Protein AF-A0A538J389-F1 (afdb_monomer)

Sequence (102 aa):
MAALEDELAEDPAGTLPELDDLIARMLEESGYELHDPVVRSGDEREVVAEYLAAHEITGALERGADDISPGDVAAAINGLRLIFDFLVAERSDVDANFNQHE

Solvent-accessible surface area (backbone atoms only — not comparable to full-atom values): 5909 Å² total; per-residue (Å²): 107,74,75,56,54,58,44,37,73,77,36,49,77,79,40,42,53,64,51,49,56,52,51,51,51,51,39,47,74,74,68,50,57,86,91,53,56,84,78,46,63,71,70,59,29,52,54,48,53,46,49,52,57,25,46,51,52,40,58,38,53,76,71,64,48,86,84,69,45,74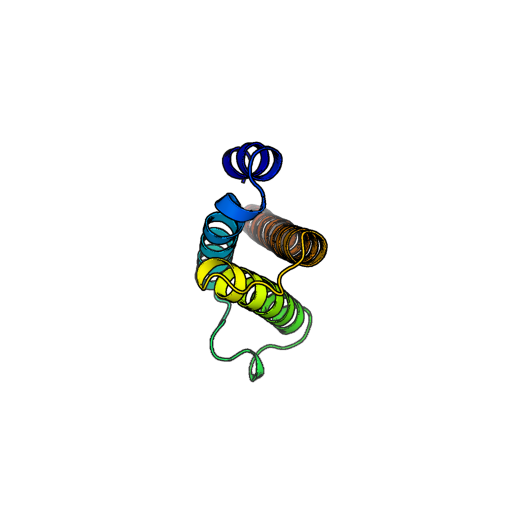,65,54,52,53,50,27,54,51,43,54,50,54,49,49,55,49,53,53,49,53,52,52,53,53,54,60,62,64,71,72,80,123

Structure (mmCIF, N/CA/C/O backbone):
data_AF-A0A538J389-F1
#
_entry.id   AF-A0A538J389-F1
#
loop_
_atom_site.group_PDB
_atom_site.id
_atom_site.type_symbol
_atom_site.label_atom_id
_atom_site.label_alt_id
_atom_site.label_comp_id
_atom_site.label_asym_id
_atom_site.label_entity_id
_atom_site.label_seq_id
_atom_site.pdbx_PDB_ins_code
_atom_site.Cartn_x
_atom_site.Cartn_y
_atom_site.Cartn_z
_atom_site.occupancy
_atom_site.B_iso_or_equiv
_atom_site.auth_seq_id
_atom_site.auth_comp_id
_atom_site.auth_asym_id
_atom_site.auth_atom_id
_atom_site.pdbx_PDB_model_num
ATOM 1 N N . MET A 1 1 ? 4.662 8.014 5.970 1.00 75.56 1 MET A N 1
ATOM 2 C CA . MET A 1 1 ? 4.347 8.248 4.549 1.00 75.56 1 MET A CA 1
ATOM 3 C C . MET A 1 1 ? 5.255 9.283 3.893 1.00 75.56 1 MET A C 1
ATOM 5 O O . MET A 1 1 ? 5.832 8.937 2.883 1.00 75.56 1 MET A O 1
ATOM 9 N N . ALA A 1 2 ? 5.459 10.485 4.454 1.00 77.81 2 ALA A N 1
ATOM 10 C CA . ALA A 1 2 ? 6.241 11.549 3.791 1.00 77.81 2 ALA A CA 1
ATOM 11 C C . ALA A 1 2 ? 7.616 11.118 3.226 1.00 77.81 2 ALA A C 1
ATOM 13 O O . ALA A 1 2 ? 7.955 11.501 2.120 1.00 77.81 2 ALA A O 1
ATOM 14 N N . ALA A 1 3 ? 8.374 10.275 3.939 1.00 82.56 3 ALA A N 1
ATOM 15 C CA . ALA A 1 3 ? 9.658 9.772 3.438 1.00 82.56 3 ALA A CA 1
ATOM 16 C C . ALA A 1 3 ? 9.530 8.837 2.215 1.00 82.56 3 ALA A C 1
ATOM 18 O O . ALA A 1 3 ? 10.381 8.877 1.339 1.00 82.56 3 ALA A O 1
ATOM 19 N N . LEU A 1 4 ? 8.464 8.030 2.142 1.00 87.06 4 LEU A N 1
ATOM 20 C CA . LEU A 1 4 ? 8.192 7.149 0.999 1.00 87.06 4 LEU A CA 1
ATOM 21 C C . LEU A 1 4 ? 7.643 7.930 -0.199 1.00 87.06 4 LEU A C 1
ATOM 23 O O . LEU A 1 4 ? 7.815 7.505 -1.329 1.00 87.06 4 LEU A O 1
ATOM 27 N N . GLU A 1 5 ? 6.974 9.063 0.026 1.00 85.81 5 GLU A N 1
ATOM 28 C CA . GLU A 1 5 ? 6.431 9.891 -1.060 1.00 85.81 5 GLU A CA 1
ATOM 29 C C . GLU A 1 5 ? 7.528 10.494 -1.939 1.00 85.81 5 GLU A C 1
ATOM 31 O O . GLU A 1 5 ? 7.383 10.522 -3.162 1.00 85.81 5 GLU A O 1
ATOM 36 N N . ASP A 1 6 ? 8.615 10.949 -1.315 1.00 88.75 6 ASP A N 1
ATOM 37 C CA . ASP A 1 6 ? 9.789 11.453 -2.027 1.00 88.75 6 ASP A CA 1
ATOM 38 C C . ASP A 1 6 ? 10.452 10.325 -2.836 1.00 88.75 6 ASP A C 1
ATOM 40 O O . ASP A 1 6 ? 10.786 10.507 -4.003 1.00 88.75 6 ASP A O 1
ATOM 44 N N . GLU A 1 7 ? 10.568 9.135 -2.247 1.00 89.69 7 GLU A N 1
ATOM 45 C CA . GLU A 1 7 ? 11.190 7.967 -2.878 1.00 89.69 7 GLU A CA 1
ATOM 46 C C . GLU A 1 7 ? 10.328 7.417 -4.034 1.00 89.69 7 GLU A C 1
ATOM 48 O O . GLU A 1 7 ? 10.844 7.168 -5.118 1.00 89.69 7 GLU A O 1
ATOM 53 N N . LEU A 1 8 ? 8.995 7.401 -3.891 1.00 89.62 8 LEU A N 1
ATOM 54 C CA . LEU A 1 8 ? 8.037 7.087 -4.965 1.00 89.62 8 LEU A CA 1
ATOM 55 C C . LEU A 1 8 ? 8.123 8.054 -6.153 1.00 89.62 8 LEU A C 1
ATOM 57 O O . LEU A 1 8 ? 7.756 7.689 -7.272 1.00 89.62 8 LEU A O 1
ATOM 61 N N . ALA A 1 9 ? 8.543 9.301 -5.927 1.00 89.56 9 ALA A N 1
ATOM 62 C CA . ALA A 1 9 ? 8.735 10.266 -7.004 1.00 89.56 9 ALA A CA 1
ATOM 63 C C . ALA A 1 9 ? 10.017 9.989 -7.807 1.00 89.56 9 ALA A C 1
ATOM 65 O O . ALA A 1 9 ? 10.080 10.335 -8.990 1.00 89.56 9 ALA A O 1
ATOM 66 N N . GLU A 1 10 ? 11.021 9.374 -7.179 1.00 91.25 10 GLU A N 1
ATOM 67 C CA . GLU A 1 10 ? 12.301 9.027 -7.796 1.00 91.25 10 GLU A CA 1
ATOM 68 C C . GLU A 1 10 ? 12.281 7.622 -8.422 1.00 91.25 10 GLU A C 1
ATOM 70 O O . GLU A 1 10 ? 12.700 7.465 -9.572 1.00 91.25 10 GLU A O 1
ATOM 75 N N . ASP A 1 11 ? 11.757 6.625 -7.705 1.00 92.38 11 ASP A N 1
ATOM 76 C CA . ASP A 1 11 ? 11.663 5.226 -8.127 1.00 92.38 11 ASP A CA 1
ATOM 77 C C . ASP A 1 11 ? 10.324 4.579 -7.708 1.00 92.38 11 ASP A C 1
ATOM 79 O O . ASP A 1 11 ? 10.253 3.796 -6.761 1.00 92.38 11 ASP A O 1
ATOM 83 N N . PRO A 1 12 ? 9.222 4.855 -8.430 1.00 90.56 12 PRO A N 1
ATOM 84 C CA . PRO A 1 12 ? 7.902 4.349 -8.061 1.00 90.56 12 PRO A CA 1
ATOM 85 C C . PRO A 1 12 ? 7.805 2.822 -8.072 1.00 90.56 12 PRO A C 1
ATOM 87 O O . PRO A 1 12 ? 7.058 2.250 -7.287 1.00 90.56 12 PRO A O 1
ATOM 90 N N . ALA A 1 13 ? 8.531 2.160 -8.976 1.00 91.19 13 ALA A N 1
ATOM 91 C CA . ALA A 1 13 ? 8.532 0.707 -9.070 1.00 91.19 13 ALA A CA 1
ATOM 92 C C . ALA A 1 13 ? 9.381 0.085 -7.953 1.00 91.19 13 ALA A C 1
ATOM 94 O O . ALA A 1 13 ? 8.973 -0.913 -7.366 1.00 91.19 13 ALA A O 1
ATOM 95 N N . GLY A 1 14 ? 10.532 0.687 -7.646 1.00 91.62 14 GLY A N 1
ATOM 96 C CA . GLY A 1 14 ? 11.401 0.237 -6.565 1.00 91.62 14 GLY A CA 1
ATOM 97 C C . GLY A 1 14 ? 10.816 0.448 -5.174 1.00 91.62 14 GLY A C 1
ATOM 98 O O . GLY A 1 14 ? 11.090 -0.380 -4.324 1.00 91.62 14 GLY A O 1
ATOM 99 N N . THR A 1 15 ? 10.005 1.493 -4.962 1.00 94.94 15 THR A N 1
ATOM 100 C CA . THR A 1 15 ? 9.411 1.843 -3.652 1.00 94.94 15 THR A CA 1
ATOM 101 C C . THR A 1 15 ? 8.011 1.255 -3.418 1.00 94.94 15 THR A C 1
ATOM 103 O O . THR A 1 15 ? 7.477 1.307 -2.307 1.00 94.94 15 THR A O 1
ATOM 106 N N . LEU A 1 16 ? 7.352 0.732 -4.459 1.00 93.44 16 LEU A N 1
ATOM 107 C CA . LEU A 1 16 ? 6.010 0.150 -4.329 1.00 93.44 16 LEU A CA 1
ATOM 108 C C . LEU A 1 16 ? 5.945 -0.997 -3.291 1.00 93.44 16 LEU A C 1
ATOM 110 O O . LEU A 1 16 ? 4.997 -0.989 -2.503 1.00 93.44 16 LEU A O 1
ATOM 114 N N . PRO A 1 17 ? 6.911 -1.936 -3.221 1.00 94.19 17 PRO A N 1
ATOM 115 C CA . PRO A 1 17 ? 6.917 -2.987 -2.200 1.00 94.19 17 PRO A CA 1
ATOM 116 C C . PRO A 1 17 ? 6.952 -2.454 -0.765 1.00 94.19 17 PRO A C 1
ATOM 118 O O . PRO A 1 17 ? 6.197 -2.908 0.090 1.00 94.19 17 PRO A O 1
ATOM 121 N N . GLU A 1 18 ? 7.760 -1.432 -0.496 1.00 94.56 18 GLU A N 1
ATOM 122 C CA . GLU A 1 18 ? 7.859 -0.810 0.824 1.00 94.56 18 GLU A CA 1
ATOM 123 C C . GLU A 1 18 ? 6.564 -0.092 1.215 1.00 94.56 18 GLU A C 1
ATOM 125 O O . GLU A 1 18 ? 6.191 -0.063 2.395 1.00 94.56 18 GLU A O 1
ATOM 130 N N . LEU A 1 19 ? 5.869 0.496 0.236 1.00 94.75 19 LEU A N 1
ATOM 131 C CA . LEU A 1 19 ? 4.545 1.067 0.454 1.00 94.75 19 LEU A CA 1
ATOM 132 C C . LEU A 1 19 ? 3.521 -0.032 0.768 1.00 94.75 19 LEU A C 1
ATOM 134 O O . LEU A 1 19 ? 2.762 0.126 1.722 1.00 94.75 19 LEU A O 1
ATOM 138 N N . ASP A 1 20 ? 3.513 -1.130 0.011 1.00 95.50 20 ASP A N 1
ATOM 139 C CA . ASP A 1 20 ? 2.610 -2.266 0.229 1.00 95.50 20 ASP A CA 1
ATOM 140 C C . ASP A 1 20 ? 2.756 -2.844 1.644 1.00 95.50 20 ASP A C 1
ATOM 142 O O . ASP A 1 20 ? 1.769 -2.939 2.377 1.00 95.50 20 ASP A O 1
ATOM 146 N N . ASP A 1 21 ? 3.994 -3.100 2.076 1.00 94.31 21 ASP A N 1
ATOM 147 C CA . ASP A 1 21 ? 4.320 -3.610 3.412 1.00 94.31 21 ASP A CA 1
ATOM 148 C C . ASP A 1 21 ? 3.856 -2.672 4.535 1.00 94.31 21 ASP A C 1
ATOM 150 O O . ASP A 1 21 ? 3.383 -3.111 5.593 1.00 94.31 21 ASP A O 1
ATOM 154 N N . LEU A 1 22 ? 4.004 -1.357 4.337 1.00 94.62 22 LEU A N 1
ATOM 155 C CA . LEU A 1 22 ? 3.536 -0.368 5.303 1.00 94.62 22 LEU A CA 1
ATOM 156 C C . LEU A 1 22 ? 2.014 -0.437 5.455 1.00 94.62 22 LEU A C 1
ATOM 158 O O . LEU A 1 22 ? 1.517 -0.461 6.584 1.00 94.62 22 LEU A O 1
ATOM 162 N N . ILE A 1 23 ? 1.284 -0.458 4.339 1.00 95.00 23 ILE A N 1
ATOM 163 C CA . ILE A 1 23 ? -0.180 -0.499 4.355 1.00 95.00 23 ILE A CA 1
ATOM 164 C C . ILE A 1 23 ? -0.681 -1.823 4.925 1.00 95.00 23 ILE A C 1
ATOM 166 O O . ILE A 1 23 ? -1.588 -1.801 5.755 1.00 95.00 23 ILE A O 1
ATOM 170 N N . ALA A 1 24 ? -0.051 -2.946 4.575 1.00 94.31 24 ALA A N 1
ATOM 171 C CA . ALA A 1 24 ? -0.362 -4.259 5.130 1.00 94.31 24 ALA A CA 1
ATOM 172 C C . ALA A 1 24 ? -0.317 -4.238 6.663 1.00 94.31 24 ALA A C 1
ATOM 174 O O . ALA A 1 24 ? -1.300 -4.565 7.328 1.00 94.31 24 ALA A O 1
ATOM 175 N N . ARG A 1 25 ? 0.793 -3.742 7.229 1.00 93.50 25 ARG A N 1
ATOM 176 C CA . ARG A 1 25 ? 0.955 -3.623 8.682 1.00 93.50 25 ARG A CA 1
ATOM 177 C C . ARG A 1 25 ? -0.099 -2.711 9.301 1.00 93.50 25 ARG A C 1
ATOM 179 O O . ARG A 1 25 ? -0.640 -3.037 10.351 1.00 93.50 25 ARG A O 1
ATOM 186 N N . MET A 1 26 ? -0.385 -1.566 8.683 1.00 93.62 26 MET A N 1
ATOM 187 C CA . MET A 1 26 ? -1.385 -0.637 9.213 1.00 93.62 26 MET A CA 1
ATOM 188 C C . MET A 1 26 ? -2.792 -1.243 9.204 1.00 93.62 26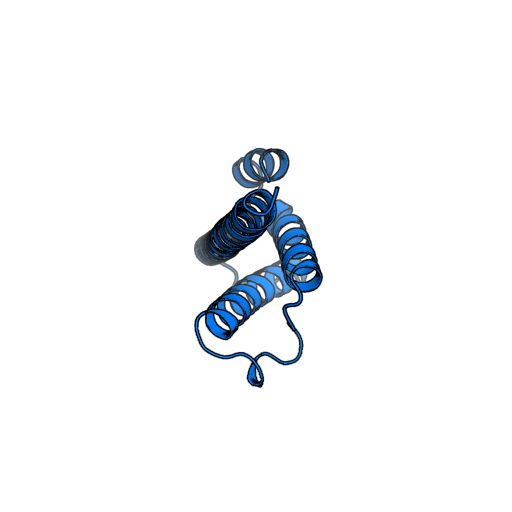 MET A C 1
ATOM 190 O O . MET A 1 26 ? -3.526 -1.072 10.173 1.00 93.62 26 MET A O 1
ATOM 194 N N . L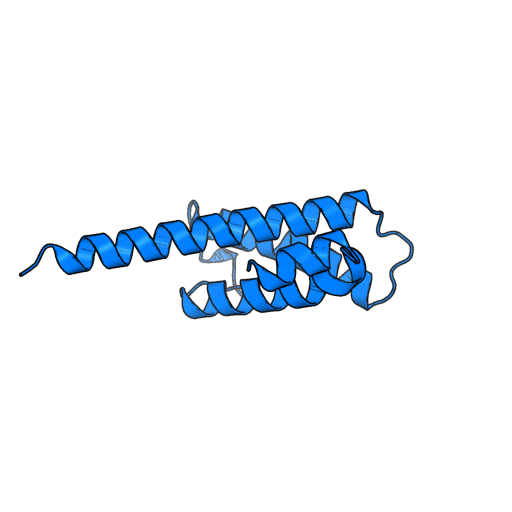EU A 1 27 ? -3.158 -1.973 8.149 1.00 91.88 27 LEU A N 1
ATOM 195 C CA . LEU A 1 27 ? -4.428 -2.691 8.067 1.00 91.88 27 LEU A CA 1
ATOM 196 C C . LEU A 1 27 ? -4.531 -3.749 9.172 1.00 91.88 27 LEU A C 1
ATOM 198 O O . LEU A 1 27 ? -5.525 -3.784 9.897 1.00 91.88 27 LEU A O 1
ATOM 202 N N . GLU A 1 28 ? -3.493 -4.566 9.357 1.00 91.19 28 GLU A N 1
ATOM 203 C CA . GLU A 1 28 ? -3.443 -5.568 10.429 1.00 91.19 28 GLU A CA 1
ATOM 204 C C . GLU A 1 28 ? -3.528 -4.934 11.828 1.00 91.19 28 GLU A C 1
ATOM 206 O O . GLU A 1 28 ? -4.275 -5.413 12.683 1.00 91.19 28 GLU A O 1
ATOM 211 N N . GLU A 1 29 ? -2.809 -3.831 12.067 1.00 90.81 29 GLU A N 1
ATOM 212 C CA . GLU A 1 29 ? -2.849 -3.078 13.329 1.00 90.81 29 GLU A CA 1
ATOM 213 C C . GLU A 1 29 ? -4.230 -2.469 13.608 1.00 90.81 29 GLU A C 1
ATOM 215 O O . GLU A 1 29 ? -4.661 -2.430 14.763 1.00 90.81 29 GLU A O 1
ATOM 220 N N . SER A 1 30 ? -4.939 -2.036 12.564 1.00 87.06 30 SER A N 1
ATOM 221 C CA . SER A 1 30 ? -6.331 -1.578 12.641 1.00 87.06 30 SER A CA 1
ATOM 222 C C . SER A 1 30 ? -7.339 -2.734 12.735 1.00 87.06 30 SER A C 1
ATOM 224 O O . SER A 1 30 ? -8.538 -2.507 12.873 1.00 87.06 30 SER A O 1
ATOM 226 N N . GLY A 1 31 ? -6.871 -3.985 12.708 1.00 87.69 31 GLY A N 1
ATOM 227 C CA . GLY A 1 31 ? -7.693 -5.174 12.894 1.00 87.69 31 GLY A CA 1
ATOM 228 C C . GLY A 1 31 ? -8.386 -5.670 11.628 1.00 87.69 31 GLY A C 1
ATOM 229 O O . GLY A 1 31 ? -9.373 -6.393 11.751 1.00 87.69 31 GLY A O 1
ATOM 230 N N . TYR A 1 32 ? -7.908 -5.305 10.436 1.00 88.19 32 TYR A N 1
ATOM 231 C CA . TYR A 1 32 ? -8.377 -5.841 9.156 1.00 88.19 32 TYR A CA 1
ATOM 232 C C . TYR A 1 32 ? -7.821 -7.255 8.929 1.00 88.19 32 TYR A C 1
ATOM 234 O O . TYR A 1 32 ? -6.660 -7.539 9.211 1.00 88.19 32 TYR A O 1
ATOM 242 N N . GLU A 1 33 ? -8.649 -8.154 8.389 1.00 84.00 33 GLU A N 1
ATOM 243 C CA . GLU A 1 33 ? -8.233 -9.522 8.049 1.00 84.00 33 GLU A CA 1
ATOM 244 C C . GLU A 1 33 ? -7.961 -9.640 6.546 1.00 84.00 33 GLU A C 1
ATOM 246 O O . GLU A 1 33 ? -8.879 -9.828 5.749 1.00 84.00 33 GLU A O 1
ATOM 251 N N . LEU A 1 34 ? -6.687 -9.553 6.159 1.00 84.00 34 LEU A N 1
ATOM 252 C CA . LEU A 1 34 ? -6.255 -9.600 4.752 1.00 84.00 34 LEU A CA 1
ATOM 253 C C . LEU A 1 34 ? -6.378 -11.004 4.131 1.00 84.00 34 LEU A C 1
ATOM 255 O O . LEU A 1 34 ? -6.490 -11.151 2.917 1.00 84.00 34 LEU A O 1
ATOM 259 N N . HIS A 1 35 ? -6.392 -12.045 4.968 1.00 78.56 35 HIS A N 1
ATOM 260 C CA . HIS A 1 35 ? -6.458 -13.444 4.539 1.00 78.56 35 HIS A CA 1
ATOM 261 C C . HIS A 1 35 ? -7.883 -14.008 4.424 1.00 78.56 35 HIS A C 1
ATOM 263 O O . HIS A 1 35 ? -8.053 -15.071 3.825 1.00 78.56 35 HIS A O 1
ATOM 269 N N . ASP A 1 36 ? -8.897 -13.320 4.963 1.00 72.75 36 ASP A N 1
ATOM 270 C CA . ASP A 1 36 ? -10.307 -13.712 4.832 1.00 72.75 36 ASP A CA 1
ATOM 271 C C . ASP A 1 36 ? -11.217 -12.499 4.533 1.00 72.75 36 ASP A C 1
ATOM 273 O O . ASP A 1 36 ? -12.021 -12.060 5.364 1.00 72.75 36 ASP A O 1
ATOM 277 N N . PRO A 1 37 ? -11.128 -11.936 3.313 1.00 64.38 37 PRO A N 1
ATOM 278 C CA . PRO A 1 37 ? -11.916 -10.768 2.9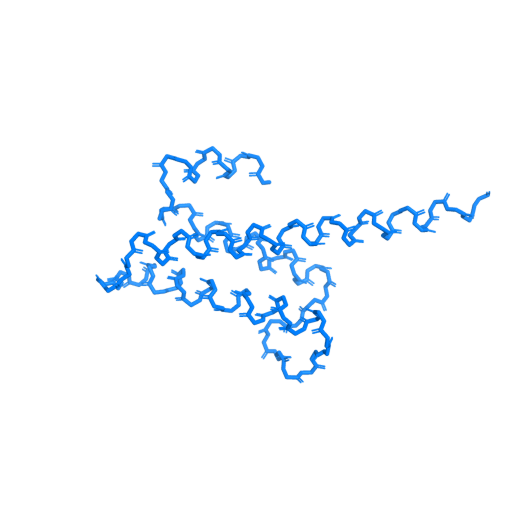12 1.00 64.38 37 PRO A CA 1
ATOM 279 C C . PRO A 1 37 ? -13.430 -11.035 2.863 1.00 64.38 37 PRO A C 1
ATOM 281 O O . PRO A 1 37 ? -14.229 -10.096 2.805 1.00 64.38 37 PRO A O 1
ATOM 284 N N . VAL A 1 38 ? -13.857 -12.305 2.875 1.00 66.06 38 VAL A N 1
ATOM 285 C CA . VAL A 1 38 ? -15.266 -12.702 2.718 1.00 66.06 38 VAL A CA 1
ATOM 286 C C . VAL A 1 38 ? -16.087 -12.372 3.971 1.00 66.06 38 VAL A C 1
ATOM 288 O O . VAL A 1 38 ? -17.306 -12.211 3.891 1.00 66.06 38 VAL A O 1
ATOM 291 N N . VAL A 1 39 ? -15.423 -12.227 5.120 1.00 65.19 39 VAL A N 1
ATOM 292 C CA . VAL A 1 39 ? -16.055 -11.952 6.418 1.00 65.19 39 VAL A CA 1
ATOM 293 C C . VAL A 1 39 ? -16.404 -10.465 6.593 1.00 65.19 39 VAL A C 1
ATOM 295 O O . VAL A 1 39 ? -17.339 -10.134 7.326 1.00 65.19 39 VAL A O 1
ATOM 298 N N . ARG A 1 40 ? -15.721 -9.555 5.884 1.00 70.75 40 ARG A N 1
ATOM 299 C CA . ARG A 1 40 ? -15.908 -8.096 6.014 1.00 70.75 40 ARG A CA 1
ATOM 300 C C . ARG A 1 40 ? -17.139 -7.597 5.269 1.00 70.75 40 ARG A C 1
ATOM 302 O O . ARG A 1 40 ? -17.571 -8.206 4.286 1.00 70.75 40 ARG A O 1
ATOM 309 N N . SER A 1 41 ? -17.726 -6.491 5.726 1.00 72.50 41 SER A N 1
ATOM 310 C CA . SER A 1 41 ? -18.936 -5.893 5.141 1.00 72.50 41 SER A CA 1
ATOM 311 C C . SER A 1 41 ? -18.802 -4.379 5.000 1.00 72.50 41 SER A C 1
ATOM 313 O O . SER A 1 41 ? -18.183 -3.736 5.835 1.00 72.50 41 SER A O 1
ATOM 315 N N . GLY A 1 42 ? -19.428 -3.807 3.967 1.00 80.94 42 GLY A N 1
ATOM 316 C CA . GLY A 1 42 ? -19.358 -2.365 3.702 1.00 80.94 42 GLY A CA 1
ATOM 317 C C . GLY A 1 42 ? -17.958 -1.926 3.271 1.00 80.94 42 GLY A C 1
ATOM 318 O O . GLY A 1 42 ? -17.280 -2.675 2.564 1.00 80.94 42 GLY A O 1
ATOM 319 N N . ASP A 1 43 ? -17.549 -0.748 3.740 1.00 80.31 43 ASP A N 1
ATOM 320 C CA . ASP A 1 43 ? -16.249 -0.111 3.470 1.00 80.31 43 ASP A CA 1
ATOM 321 C C . ASP A 1 43 ? -15.077 -1.027 3.881 1.00 80.31 43 ASP A C 1
ATOM 323 O O . ASP A 1 43 ? -14.080 -1.127 3.169 1.00 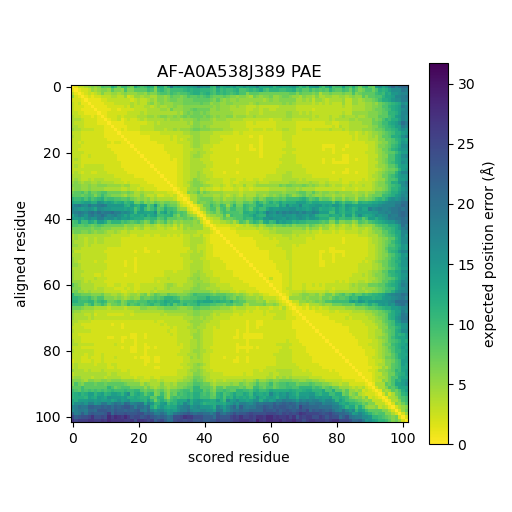80.31 43 ASP A O 1
ATOM 327 N N . GLU A 1 44 ? -15.306 -1.830 4.933 1.00 83.31 44 GLU A N 1
ATOM 328 C CA . GLU A 1 44 ? -14.532 -2.996 5.389 1.00 83.31 44 GLU A CA 1
ATOM 329 C C . GLU A 1 44 ? -13.872 -3.780 4.246 1.00 83.31 44 GLU A C 1
ATOM 331 O O . GLU A 1 44 ? -12.670 -4.037 4.157 1.00 83.31 44 GLU A O 1
ATOM 336 N N . ARG A 1 45 ? -14.760 -4.215 3.352 1.00 87.06 45 ARG A N 1
ATOM 337 C CA . ARG A 1 45 ? -14.461 -5.128 2.255 1.00 87.06 45 ARG A CA 1
ATOM 338 C C . ARG A 1 45 ? -13.822 -4.405 1.080 1.00 87.06 45 ARG A C 1
ATOM 340 O O . ARG A 1 45 ? -12.997 -4.998 0.394 1.00 87.06 45 ARG A O 1
ATOM 347 N N . GLU A 1 46 ? -14.241 -3.170 0.827 1.00 88.19 46 GLU A N 1
ATOM 348 C CA . GLU A 1 46 ? -13.729 -2.365 -0.281 1.00 88.19 46 GLU A CA 1
ATOM 349 C C . GLU A 1 46 ? -12.251 -2.041 -0.066 1.00 88.19 46 GLU A C 1
ATOM 351 O O . GLU A 1 46 ? -11.446 -2.270 -0.964 1.00 88.19 46 GLU A O 1
ATOM 356 N N . VAL A 1 47 ? -11.876 -1.665 1.161 1.00 91.12 47 VAL A N 1
ATOM 357 C CA . VAL A 1 47 ? -10.479 -1.419 1.543 1.00 91.12 47 VAL A CA 1
ATOM 358 C C . VAL A 1 47 ? -9.608 -2.662 1.342 1.00 91.12 47 VAL A C 1
ATOM 360 O O . VAL A 1 47 ? -8.536 -2.573 0.747 1.00 91.12 47 VAL A O 1
ATOM 363 N N . VAL A 1 48 ? -10.063 -3.841 1.787 1.00 91.38 48 VAL A N 1
ATOM 364 C CA . VAL A 1 48 ? -9.290 -5.085 1.610 1.00 91.38 48 VAL A CA 1
ATOM 365 C C . VAL A 1 48 ? -9.203 -5.487 0.137 1.00 91.38 48 VAL A C 1
ATOM 367 O O . VAL A 1 48 ? -8.155 -5.947 -0.306 1.00 91.38 48 VAL A O 1
ATOM 370 N N . ALA A 1 49 ? -10.274 -5.316 -0.641 1.00 90.94 49 ALA A N 1
ATOM 371 C CA . ALA A 1 49 ? -10.256 -5.621 -2.070 1.00 90.94 49 ALA A CA 1
ATOM 372 C C . ALA A 1 49 ? -9.274 -4.719 -2.833 1.00 90.94 49 ALA A C 1
ATOM 374 O O . ALA A 1 49 ? -8.514 -5.219 -3.663 1.00 90.94 49 ALA A O 1
ATOM 375 N N . GLU A 1 50 ? -9.260 -3.424 -2.516 1.00 93.06 50 GLU A N 1
ATOM 376 C CA . GLU A 1 50 ? -8.323 -2.459 -3.094 1.00 93.06 50 GLU A CA 1
ATOM 377 C C . GLU A 1 50 ? -6.875 -2.795 -2.712 1.00 93.06 50 GLU A C 1
ATOM 379 O O . GLU A 1 50 ? -6.000 -2.836 -3.577 1.00 93.06 50 GLU A O 1
ATOM 384 N N . TYR A 1 51 ? -6.629 -3.132 -1.438 1.00 94.81 51 TYR A N 1
ATOM 385 C CA . TYR A 1 51 ? -5.310 -3.571 -0.978 1.00 94.81 51 TYR A CA 1
ATOM 386 C C . TYR A 1 51 ? -4.829 -4.802 -1.752 1.00 94.81 51 TYR A C 1
ATOM 388 O O . TYR A 1 51 ? -3.716 -4.810 -2.267 1.00 94.81 51 TYR A O 1
ATOM 396 N N . LEU A 1 52 ? -5.670 -5.833 -1.881 1.00 93.50 52 LEU A N 1
ATOM 397 C CA . LEU A 1 52 ? -5.301 -7.070 -2.571 1.00 93.50 52 LEU A CA 1
ATOM 398 C C . LEU A 1 52 ? -4.990 -6.842 -4.057 1.00 93.50 52 LEU A C 1
ATOM 400 O O . LEU A 1 52 ? -4.092 -7.492 -4.590 1.00 93.50 52 LEU A O 1
ATOM 404 N N . ALA A 1 53 ? -5.698 -5.921 -4.716 1.00 93.44 53 ALA A N 1
ATOM 405 C CA . ALA A 1 53 ? -5.417 -5.556 -6.102 1.00 93.44 53 ALA A CA 1
ATOM 406 C C . ALA A 1 53 ? -4.040 -4.885 -6.246 1.00 93.44 53 ALA A C 1
ATOM 408 O O . ALA A 1 53 ? -3.271 -5.239 -7.141 1.00 93.44 53 ALA A O 1
ATOM 409 N N . ALA A 1 54 ? -3.699 -3.956 -5.346 1.00 94.75 54 ALA A N 1
ATOM 410 C CA . ALA A 1 54 ? -2.373 -3.344 -5.318 1.00 94.75 54 ALA A CA 1
ATOM 411 C C . ALA A 1 54 ? -1.277 -4.372 -4.979 1.00 94.75 54 ALA A C 1
ATOM 413 O O . ALA A 1 54 ? -0.268 -4.439 -5.680 1.00 94.75 54 ALA A O 1
ATOM 414 N N . HIS A 1 55 ? -1.517 -5.231 -3.986 1.00 94.50 55 HIS A N 1
ATOM 415 C CA . HIS A 1 55 ? -0.599 -6.288 -3.562 1.00 94.50 55 HIS A CA 1
ATOM 416 C C . HIS A 1 55 ? -0.296 -7.289 -4.686 1.00 94.50 55 HIS A C 1
ATOM 418 O O . HIS A 1 55 ? 0.840 -7.740 -4.843 1.00 94.50 55 HIS A O 1
ATOM 424 N N . GLU A 1 56 ? -1.284 -7.619 -5.523 1.00 94.31 56 GLU A N 1
ATOM 425 C CA . GLU A 1 56 ? -1.072 -8.478 -6.691 1.00 94.31 56 GLU A CA 1
ATOM 426 C C . GLU A 1 56 ? -0.085 -7.853 -7.690 1.00 94.31 56 GLU A C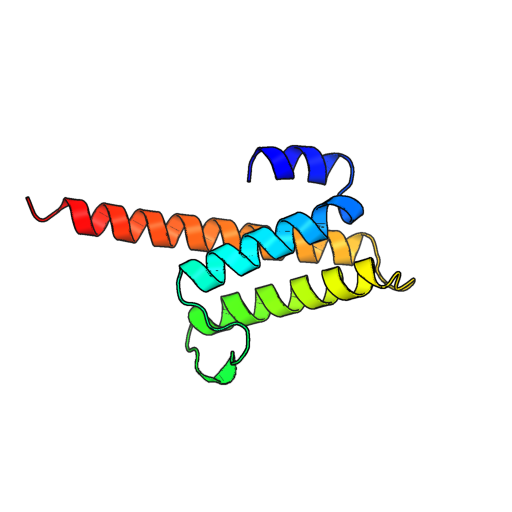 1
ATOM 428 O O . GLU A 1 56 ? 0.810 -8.547 -8.186 1.00 94.31 56 GLU A O 1
ATOM 433 N N . ILE A 1 57 ? -0.214 -6.548 -7.951 1.00 94.81 57 ILE A N 1
ATOM 434 C CA . ILE A 1 57 ? 0.682 -5.798 -8.843 1.00 94.81 57 ILE A CA 1
ATOM 435 C C . ILE A 1 57 ? 2.090 -5.744 -8.247 1.00 94.81 57 ILE A C 1
ATOM 437 O O . ILE A 1 57 ? 3.055 -6.060 -8.945 1.00 94.81 57 ILE A O 1
ATOM 441 N N . THR A 1 58 ? 2.207 -5.419 -6.959 1.00 94.00 58 THR A N 1
ATOM 442 C CA . THR A 1 58 ? 3.476 -5.411 -6.220 1.00 94.00 58 THR A CA 1
ATOM 443 C C . THR A 1 58 ? 4.172 -6.769 -6.308 1.00 94.00 58 THR A C 1
ATOM 445 O O . THR A 1 58 ? 5.303 -6.867 -6.783 1.00 94.00 58 THR A O 1
ATOM 448 N N . GLY A 1 59 ? 3.470 -7.853 -5.971 1.00 93.44 59 GLY A N 1
ATOM 449 C CA . GLY A 1 59 ? 4.039 -9.197 -6.018 1.00 93.44 59 GLY A CA 1
ATOM 450 C C . GLY A 1 59 ? 4.357 -9.673 -7.440 1.00 93.44 59 GLY A C 1
ATOM 451 O O . GLY A 1 59 ? 5.224 -10.529 -7.632 1.00 93.44 59 GLY A O 1
ATOM 452 N N . ALA A 1 60 ? 3.662 -9.181 -8.469 1.00 93.38 60 ALA A N 1
ATOM 453 C CA . ALA A 1 60 ? 4.026 -9.434 -9.864 1.00 93.38 60 ALA A CA 1
ATOM 454 C C . ALA A 1 60 ? 5.303 -8.677 -10.266 1.00 93.38 60 ALA A C 1
ATOM 456 O O . ALA A 1 60 ? 6.178 -9.263 -10.910 1.00 93.38 60 ALA A O 1
ATOM 457 N N . LEU A 1 61 ? 5.436 -7.422 -9.835 1.00 91.69 61 LEU A N 1
ATOM 458 C CA . LEU A 1 61 ? 6.609 -6.583 -10.063 1.00 91.69 61 LEU A CA 1
ATOM 459 C C . LEU A 1 61 ? 7.867 -7.182 -9.414 1.00 91.69 61 LEU A C 1
ATOM 461 O O . LEU A 1 61 ? 8.883 -7.339 -10.087 1.00 91.69 61 LEU A O 1
ATOM 465 N N . GLU A 1 62 ? 7.784 -7.619 -8.155 1.00 91.31 62 GLU A N 1
ATOM 466 C CA . GLU A 1 62 ? 8.899 -8.258 -7.438 1.00 91.31 62 GLU A CA 1
ATOM 467 C C . GLU A 1 62 ? 9.352 -9.578 -8.079 1.00 91.31 62 GLU A C 1
ATOM 469 O O . GLU A 1 62 ? 10.536 -9.921 -8.080 1.00 91.31 62 GLU A O 1
ATOM 474 N N . ARG A 1 63 ? 8.414 -10.328 -8.670 1.00 91.88 63 ARG A N 1
ATOM 475 C CA . ARG A 1 63 ? 8.718 -11.549 -9.435 1.00 91.88 63 ARG A CA 1
ATOM 476 C C . ARG A 1 63 ? 9.330 -11.261 -10.809 1.00 91.88 63 ARG A C 1
ATOM 478 O O . ARG A 1 63 ? 9.694 -12.211 -11.503 1.00 91.88 63 ARG A O 1
ATOM 485 N N . GLY A 1 64 ? 9.451 -9.991 -11.194 1.00 87.38 64 GLY A N 1
ATOM 486 C CA . GLY A 1 64 ? 9.981 -9.566 -12.484 1.00 87.38 64 GLY A CA 1
ATOM 487 C C . GLY A 1 64 ? 9.033 -9.873 -13.641 1.00 87.38 64 GLY A C 1
ATOM 488 O O . GLY A 1 64 ? 9.490 -10.288 -14.702 1.00 87.38 64 GLY A O 1
ATOM 489 N N . ALA A 1 65 ? 7.718 -9.745 -13.437 1.00 87.50 65 ALA A N 1
ATOM 490 C CA . ALA A 1 65 ? 6.756 -9.902 -14.521 1.00 87.50 65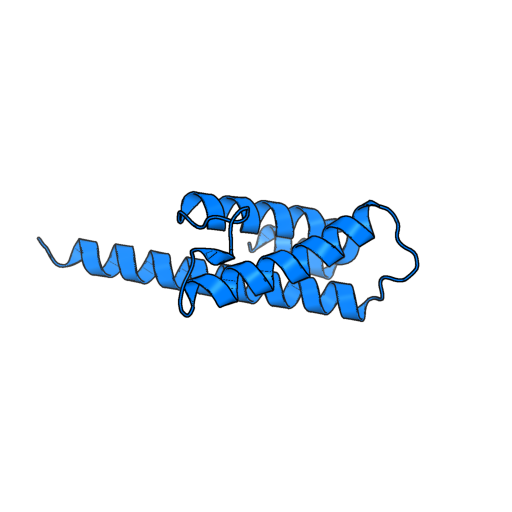 ALA A CA 1
ATOM 491 C C . ALA A 1 65 ? 6.934 -8.788 -15.570 1.00 87.50 65 ALA A C 1
ATOM 493 O O . ALA A 1 65 ? 6.770 -7.609 -15.267 1.00 87.50 65 ALA A O 1
ATOM 494 N N . ASP A 1 66 ? 7.218 -9.175 -16.816 1.00 82.38 66 ASP A N 1
ATOM 495 C CA . ASP A 1 66 ? 7.443 -8.242 -17.934 1.00 82.38 66 ASP A CA 1
ATOM 496 C C . ASP A 1 66 ? 6.163 -7.514 -18.400 1.00 82.38 66 ASP A C 1
ATOM 498 O O . ASP A 1 66 ? 6.242 -6.527 -19.132 1.00 82.38 66 ASP A O 1
ATOM 502 N N . ASP A 1 67 ? 4.983 -7.989 -17.987 1.00 87.88 67 ASP A N 1
ATOM 503 C CA . ASP A 1 67 ? 3.683 -7.450 -18.409 1.00 87.88 67 ASP A CA 1
ATOM 504 C C . ASP A 1 67 ? 3.186 -6.281 -17.534 1.00 87.88 67 ASP A C 1
ATOM 506 O O . ASP A 1 67 ? 2.149 -5.692 -17.840 1.00 87.88 67 ASP A O 1
ATOM 510 N N . ILE A 1 68 ? 3.903 -5.921 -16.462 1.00 92.06 68 ILE A N 1
ATOM 511 C CA . ILE A 1 68 ? 3.517 -4.806 -15.586 1.00 92.06 68 ILE A CA 1
ATOM 512 C C . ILE A 1 68 ? 3.881 -3.482 -16.249 1.00 92.06 68 ILE A C 1
ATOM 514 O O . ILE A 1 68 ? 5.052 -3.154 -16.457 1.00 92.06 68 ILE A O 1
ATOM 518 N N . SER A 1 69 ? 2.863 -2.693 -16.582 1.00 92.88 69 SER A N 1
ATOM 519 C CA . SER A 1 69 ? 3.065 -1.379 -17.172 1.00 92.88 69 SER A CA 1
ATOM 520 C C . SER A 1 69 ? 3.285 -0.309 -16.093 1.00 92.88 69 SER A C 1
ATOM 522 O O . SER A 1 69 ? 2.815 -0.443 -14.961 1.00 92.88 69 SER A O 1
ATOM 524 N N . PRO A 1 70 ? 3.909 0.834 -16.437 1.00 91.00 70 PRO A N 1
ATOM 525 C CA . PRO A 1 70 ? 3.984 1.979 -15.527 1.00 91.00 70 PRO A CA 1
ATOM 526 C C . PRO A 1 70 ? 2.608 2.487 -15.063 1.00 91.00 70 PRO A C 1
ATOM 528 O O . PRO A 1 70 ? 2.502 3.098 -14.003 1.00 91.00 70 PRO A O 1
ATOM 531 N N . GLY A 1 71 ? 1.553 2.249 -15.854 1.00 94.50 71 GLY A N 1
ATOM 532 C CA . GLY A 1 71 ? 0.180 2.583 -15.480 1.00 94.50 71 GLY A CA 1
ATOM 533 C C . GLY A 1 71 ? -0.357 1.694 -14.359 1.00 94.50 71 GLY A C 1
ATOM 534 O O . GLY A 1 71 ? -1.045 2.200 -13.479 1.00 94.50 71 GLY A O 1
ATOM 535 N N . ASP A 1 72 ? 0.011 0.412 -14.352 1.00 94.75 72 ASP A N 1
ATOM 536 C CA . ASP A 1 72 ? -0.372 -0.533 -13.298 1.00 94.75 72 ASP A CA 1
ATOM 537 C C . ASP A 1 72 ? 0.333 -0.186 -11.984 1.00 94.75 72 ASP A C 1
ATOM 539 O O . ASP A 1 72 ? -0.308 -0.106 -10.939 1.00 94.75 72 ASP A O 1
ATOM 543 N N . VAL A 1 73 ? 1.629 0.144 -12.049 1.00 94.31 73 VAL A N 1
ATOM 544 C CA . VAL A 1 73 ? 2.389 0.650 -10.892 1.00 94.31 73 VAL A CA 1
ATOM 545 C C . VAL A 1 73 ? 1.732 1.914 -10.335 1.00 94.31 73 VAL A C 1
ATOM 547 O O . VAL A 1 73 ? 1.472 2.009 -9.139 1.00 94.31 73 VAL A O 1
ATOM 550 N N . ALA A 1 74 ? 1.396 2.878 -11.198 1.00 94.12 74 ALA A N 1
ATOM 551 C CA . ALA A 1 74 ? 0.715 4.092 -10.765 1.00 94.12 74 ALA A CA 1
ATOM 552 C C . ALA A 1 74 ? -0.658 3.797 -10.137 1.00 94.12 74 ALA A C 1
ATOM 554 O O . ALA A 1 74 ? -1.020 4.437 -9.151 1.00 94.12 74 ALA A O 1
ATOM 555 N N . ALA A 1 75 ? -1.425 2.848 -10.679 1.00 94.69 75 ALA A N 1
ATOM 556 C CA . ALA A 1 75 ? -2.705 2.442 -10.106 1.00 94.69 75 ALA A CA 1
ATOM 557 C C . ALA A 1 75 ? -2.527 1.848 -8.699 1.00 94.69 75 ALA A C 1
ATOM 559 O O . ALA A 1 75 ? -3.195 2.308 -7.775 1.00 94.69 75 ALA A O 1
ATOM 560 N N . ALA A 1 76 ? -1.571 0.931 -8.516 1.00 95.56 76 ALA A N 1
ATOM 561 C CA . ALA A 1 76 ? -1.261 0.332 -7.218 1.00 95.56 76 ALA A CA 1
ATOM 562 C C . ALA A 1 76 ? -0.866 1.389 -6.173 1.00 95.56 76 ALA A C 1
ATOM 564 O O . ALA A 1 76 ? -1.427 1.421 -5.079 1.00 95.56 76 ALA A O 1
ATOM 565 N N . ILE A 1 77 ? 0.027 2.321 -6.531 1.00 95.31 77 ILE A N 1
ATOM 566 C CA . ILE A 1 77 ? 0.439 3.417 -5.636 1.00 95.31 77 ILE A CA 1
ATOM 567 C C . ILE A 1 77 ? -0.765 4.267 -5.216 1.00 95.31 77 ILE A C 1
ATOM 569 O O . ILE A 1 77 ? -0.894 4.631 -4.047 1.00 95.31 77 ILE A O 1
ATOM 573 N N . ASN A 1 78 ? -1.650 4.608 -6.158 1.00 94.81 78 ASN A N 1
ATOM 574 C CA . ASN A 1 78 ? -2.834 5.407 -5.846 1.00 94.81 78 ASN A CA 1
ATOM 575 C C . ASN A 1 78 ? -3.816 4.649 -4.940 1.00 94.81 78 ASN A C 1
ATOM 577 O O . ASN A 1 78 ? -4.321 5.253 -3.996 1.00 94.81 78 ASN A O 1
ATOM 581 N N . GLY A 1 79 ? -4.037 3.352 -5.168 1.00 94.94 79 GLY A N 1
ATOM 582 C CA . GLY A 1 79 ? -4.863 2.515 -4.291 1.00 94.94 79 GLY A CA 1
ATOM 583 C C . GLY A 1 79 ? -4.324 2.486 -2.858 1.00 94.94 79 GLY A C 1
ATOM 584 O O . GLY A 1 79 ? -5.039 2.805 -1.909 1.00 94.94 79 GLY A O 1
ATOM 585 N N . LEU A 1 80 ? -3.022 2.235 -2.695 1.00 94.88 80 LEU A N 1
ATOM 586 C CA . LEU A 1 80 ? -2.359 2.222 -1.386 1.00 94.88 80 LEU A CA 1
ATOM 587 C C . LEU A 1 80 ? -2.410 3.586 -0.675 1.00 94.88 80 LEU A C 1
ATOM 589 O O . LEU A 1 80 ? -2.593 3.642 0.543 1.00 94.88 80 LEU A O 1
ATOM 593 N N . ARG A 1 81 ? -2.308 4.697 -1.418 1.00 94.31 81 ARG A N 1
ATOM 594 C CA . ARG A 1 81 ? -2.485 6.054 -0.868 1.00 94.31 81 ARG A CA 1
ATOM 595 C C . ARG A 1 81 ? -3.897 6.292 -0.344 1.00 94.31 81 ARG A C 1
ATOM 597 O O . ARG A 1 81 ? -4.046 6.803 0.761 1.00 94.31 81 ARG A O 1
ATOM 604 N N . LEU A 1 82 ? -4.918 5.895 -1.103 1.00 94.06 82 LEU A N 1
ATOM 605 C CA . LEU A 1 82 ? -6.313 6.028 -0.675 1.00 94.06 82 LEU A CA 1
ATOM 606 C C . LEU A 1 82 ? -6.577 5.250 0.618 1.00 94.06 82 LEU A C 1
ATOM 608 O O . LEU A 1 82 ? -7.241 5.758 1.520 1.00 94.06 82 LEU A O 1
ATOM 612 N N . ILE A 1 83 ? -6.009 4.049 0.732 1.00 94.44 83 ILE A N 1
ATOM 613 C CA . ILE A 1 83 ? -6.122 3.226 1.940 1.00 94.44 83 ILE A CA 1
ATOM 614 C C . ILE A 1 83 ? -5.417 3.891 3.125 1.00 94.44 83 ILE A C 1
ATOM 616 O O . ILE A 1 83 ? -5.971 3.935 4.221 1.00 94.44 83 ILE A O 1
ATOM 620 N N . PHE A 1 84 ? -4.216 4.440 2.926 1.00 93.75 84 PHE A N 1
ATOM 621 C CA . PHE A 1 84 ? -3.519 5.179 3.978 1.00 93.75 84 PHE A CA 1
ATOM 622 C C . PHE A 1 84 ? -4.347 6.357 4.495 1.00 93.75 84 PHE A C 1
ATOM 624 O O . PHE A 1 84 ? -4.515 6.502 5.706 1.00 93.75 84 PHE A O 1
ATOM 631 N N . ASP A 1 85 ? -4.872 7.178 3.584 1.00 92.69 85 ASP A N 1
ATOM 632 C CA . ASP A 1 85 ? -5.687 8.341 3.930 1.00 92.69 85 ASP A CA 1
ATOM 633 C C . ASP A 1 85 ? -6.934 7.922 4.714 1.00 92.69 85 ASP A C 1
ATOM 635 O O . ASP A 1 85 ? -7.266 8.534 5.733 1.00 92.69 85 ASP A O 1
ATOM 639 N N . PHE A 1 86 ? -7.580 6.834 4.288 1.00 91.94 86 PHE A N 1
ATOM 640 C CA . PHE A 1 86 ? -8.710 6.241 4.990 1.00 91.94 86 PHE A CA 1
ATOM 641 C C . PHE A 1 86 ? -8.333 5.799 6.417 1.00 91.94 86 PHE A C 1
ATOM 643 O O . PHE A 1 86 ? -8.997 6.195 7.375 1.00 91.94 86 PHE A O 1
ATOM 650 N N . LEU A 1 87 ? -7.233 5.060 6.593 1.00 91.12 87 LEU A N 1
ATOM 651 C CA . LEU A 1 87 ? -6.780 4.584 7.908 1.00 91.12 87 LEU A CA 1
ATOM 652 C C . LEU A 1 87 ? -6.388 5.731 8.850 1.00 91.12 87 LEU A C 1
ATOM 654 O O . LEU A 1 87 ? -6.645 5.673 10.054 1.00 91.12 87 LEU A O 1
ATOM 658 N N . VAL A 1 88 ? -5.770 6.790 8.322 1.00 91.50 88 VAL A N 1
ATOM 659 C CA . VAL A 1 88 ? -5.420 7.985 9.105 1.00 91.50 88 VAL A CA 1
ATOM 660 C C . VAL A 1 88 ? -6.669 8.751 9.533 1.00 91.50 88 VAL A C 1
ATOM 662 O O . VAL A 1 88 ? -6.728 9.224 10.674 1.00 91.50 88 VAL A O 1
ATOM 665 N N . ALA A 1 89 ? -7.666 8.861 8.653 1.00 89.50 89 ALA A N 1
ATOM 666 C CA . ALA A 1 89 ? -8.948 9.477 8.977 1.00 89.50 89 ALA A CA 1
ATOM 667 C C . ALA A 1 89 ? -9.683 8.681 10.068 1.00 89.50 89 ALA A C 1
ATOM 669 O O . ALA A 1 89 ? -10.077 9.262 11.079 1.00 89.50 89 ALA A O 1
ATOM 670 N N . GLU A 1 90 ? -9.767 7.355 9.924 1.00 86.31 90 GLU A N 1
ATOM 671 C CA . GLU A 1 90 ? -10.403 6.459 10.898 1.00 86.31 90 GLU A CA 1
ATOM 672 C C . GLU A 1 90 ? -9.746 6.579 12.285 1.00 86.31 90 GLU A C 1
ATOM 674 O O . GLU A 1 90 ? -10.426 6.745 13.298 1.00 86.31 90 GLU A O 1
ATOM 679 N N . ARG A 1 91 ? -8.406 6.599 12.341 1.00 82.44 91 ARG A N 1
ATOM 680 C CA . ARG A 1 91 ? -7.663 6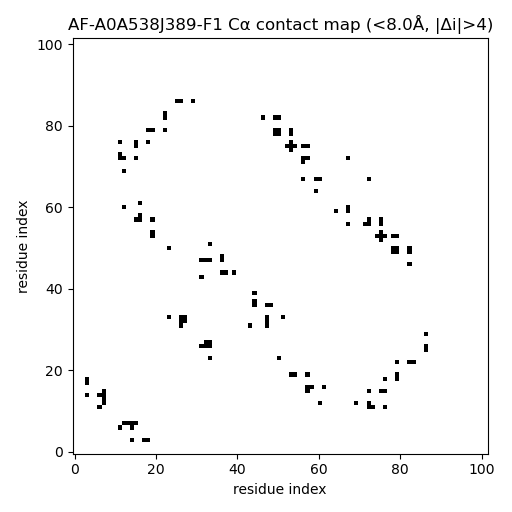.748 13.603 1.00 82.44 91 ARG A CA 1
ATOM 681 C C . ARG A 1 91 ? -7.885 8.112 14.259 1.00 82.44 91 ARG A C 1
ATOM 683 O O . ARG A 1 91 ? -8.007 8.196 15.479 1.00 82.44 91 ARG A O 1
ATOM 690 N N . SER A 1 92 ? -7.966 9.167 13.450 1.00 81.25 92 SER A N 1
ATOM 691 C CA . SER A 1 92 ? -8.224 10.528 13.932 1.00 81.25 92 SER A CA 1
ATOM 692 C C . SER A 1 92 ? -9.625 10.664 14.536 1.00 81.25 92 SER A C 1
ATOM 694 O O . SER A 1 92 ? -9.785 11.321 15.566 1.00 81.25 92 SER A O 1
ATOM 696 N N . ASP A 1 93 ? -10.629 10.015 13.939 1.00 77.00 93 ASP A N 1
ATOM 697 C CA . ASP A 1 93 ? -11.992 9.970 14.480 1.00 77.00 93 ASP A CA 1
ATOM 698 C C . ASP A 1 93 ? -12.056 9.193 15.804 1.00 77.00 93 ASP A C 1
ATOM 700 O O . ASP A 1 93 ? -12.727 9.626 16.748 1.00 77.00 93 ASP A O 1
ATOM 704 N N . VAL A 1 94 ? -11.320 8.081 15.915 1.00 68.94 94 VAL A N 1
ATOM 705 C CA . VAL A 1 94 ? -11.215 7.304 17.163 1.00 68.94 94 VAL A CA 1
ATOM 706 C C . VAL A 1 94 ? -10.618 8.149 18.293 1.00 68.94 94 VAL A C 1
ATOM 708 O O . VAL A 1 94 ? -11.199 8.204 19.382 1.00 68.94 94 VAL A O 1
ATOM 711 N N . ASP A 1 95 ? -9.513 8.854 18.038 1.00 65.75 95 ASP A N 1
ATOM 712 C CA . ASP A 1 95 ? -8.864 9.724 19.028 1.00 65.75 95 ASP A CA 1
ATOM 713 C C . ASP A 1 95 ? -9.765 10.906 19.434 1.00 65.75 95 ASP A C 1
ATOM 715 O O . ASP A 1 95 ? -9.899 11.221 20.622 1.00 65.75 95 ASP A O 1
ATOM 719 N N . ALA A 1 96 ? -10.451 11.534 18.472 1.00 69.44 96 ALA A N 1
ATOM 720 C CA . ALA A 1 96 ? -11.378 12.636 18.737 1.00 69.44 96 ALA A CA 1
ATOM 721 C C . ALA A 1 96 ? -12.581 12.208 19.597 1.00 69.44 96 ALA A C 1
ATOM 723 O O . ALA A 1 96 ? -13.061 12.986 20.427 1.00 69.44 96 ALA A O 1
ATOM 724 N N . ASN A 1 97 ? -13.061 10.975 19.424 1.00 61.84 97 ASN A N 1
ATOM 725 C CA . ASN A 1 97 ? -14.182 10.436 20.188 1.00 61.84 97 ASN A CA 1
ATOM 726 C C . ASN A 1 97 ? -13.775 10.016 21.615 1.00 61.84 97 ASN A C 1
ATOM 728 O O . ASN A 1 97 ? -14.582 10.110 22.541 1.00 61.84 97 ASN A O 1
ATOM 732 N N . PHE A 1 98 ? -12.520 9.604 21.824 1.00 60.03 98 PHE A N 1
ATOM 733 C CA . PHE A 1 98 ? -12.000 9.241 23.148 1.00 60.03 98 PHE A CA 1
ATOM 734 C C . PHE A 1 98 ? -11.780 10.467 24.057 1.00 60.03 98 PHE A C 1
ATOM 736 O O . PHE A 1 98 ? -11.951 10.383 25.272 1.00 60.03 98 PHE A O 1
ATOM 743 N N . ASN A 1 99 ? -11.476 11.630 23.474 1.00 61.16 99 ASN A N 1
ATOM 744 C CA . ASN A 1 99 ? -11.132 12.860 24.197 1.00 61.16 99 ASN A CA 1
ATOM 745 C C . ASN A 1 99 ? -12.349 13.720 24.634 1.00 61.16 99 ASN A C 1
ATOM 747 O O . ASN A 1 99 ? -12.168 14.846 25.099 1.00 61.16 99 ASN A O 1
ATOM 751 N N . GLN A 1 100 ? -13.584 13.222 24.467 1.00 58.69 100 GLN A N 1
ATOM 752 C CA . GLN A 1 100 ? -14.846 13.898 24.843 1.00 58.69 100 GLN A CA 1
ATOM 753 C C . GLN A 1 100 ? -15.461 13.381 26.162 1.00 58.69 100 GLN A C 1
ATOM 755 O O . GLN A 1 100 ? -16.550 13.807 26.551 1.00 58.69 100 GLN A O 1
ATOM 760 N N . HIS A 1 101 ? -14.780 12.466 26.858 1.00 51.41 101 HIS A N 1
ATOM 761 C CA . HIS A 1 101 ? -15.219 11.867 28.123 1.00 51.41 101 HIS A CA 1
ATOM 762 C C . HIS A 1 101 ? -14.329 12.265 29.319 1.00 51.41 101 HIS A C 1
ATOM 764 O O . HIS A 1 101 ? -14.002 11.420 30.153 1.00 51.41 101 HIS A O 1
ATOM 770 N N . GLU 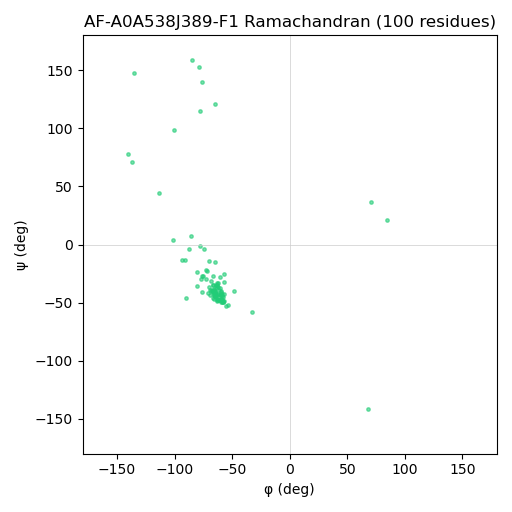A 1 102 ? -13.970 13.548 29.431 1.00 45.28 102 GLU A N 1
ATOM 771 C CA . GLU A 1 102 ? -13.321 14.128 30.626 1.00 45.28 102 GLU A CA 1
ATOM 772 C C . GLU A 1 102 ? -14.122 15.290 31.229 1.00 45.28 102 GLU A C 1
ATOM 774 O O . GLU A 1 102 ? -14.578 16.173 30.467 1.00 45.28 102 GLU A O 1
#

Radius of gyration: 15.07 Å; Cα contacts (8 Å, |Δi|>4): 75; chains: 1; bounding box: 32×28×49 Å

pLDDT: mean 86.52, std 10.89, range [45.28, 95.56]

Mean predicted aligned error: 5.74 Å

Secondary structure (DSSP, 8-state):
-HHHHHHHHH-HHHHHHHHHHHHHHHHHHTT--TT-GGG--THHHHHHHHHHHHHHHHHHHHTT-TT--HHHHHHHHHHHHHHHHHHHHHHHHHHHHHTT--

Foldseek 3Di:
DVVLVVVCVVPLLVSLLVLLVVLVVLCVVVPQDLPCLVPADDPSNVLSVLSVQLVVLNVCSVVVPPPRDPVSSVSSVVSSVVSVVVSVVVVVVVVVVVVPPD